Protein 1X3K (pdb70)

Nearest PDB structures (foldseek):
  3a5a-assembly1_A  TM=1.006E+00  e=8.664E-20  Tokunagayusurika akamusi
  8oup-assembly1_A  TM=9.139E-01  e=2.646E-05  Spisula solidissima
  2fam-assembly1_A  TM=8.610E-01  e=1.062E-04  Aplysia limacina
  1dm1-assembly1_A  TM=8.671E-01  e=2.179E-04  Aplysia limacina
  5ziq-assembly3_C  TM=7.195E-01  e=1.711E-03  Ramazzottius varieornatus

Organism: NCBI:txid28383

CATH classification: 1.10.490.10

Secondary structure (DSSP, 8-state):
---PPPHHHHHHHHHHHHHHHTTHHHHHHHHHHHHHHHSGGGGGGSTTTTTS-HHHHTTSHHHHHHHHHHHHHHHHHHHTTT-HHHHHHHHHHHHHHHHTS---HHHHHHHHHHHHHHH---HHHHHHHHHHHHHHHHHHHHHHTT--GGG-

Solvent-accessible surface area: 7979 Å² total; per-residue (Å²): 104,46,82,38,21,53,118,75,43,19,125,36,0,106,66,8,3,53,99,14,105,68,82,40,84,28,25,0,37,78,2,3,43,67,10,1,127,127,61,91,88,6,19,76,90,52,133,78,1,103,71,83,86,26,80,99,7,72,98,54,74,59,1,76,105,32,0,9,178,40,2,60,40,11,14,45,0,10,136,36,6,45,80,60,119,17,4,15,130,27,0,26,90,30,3,43,78,40,80,99,110,104,41,89,87,37,14,24,68,48,25,51,29,15,1,71,85,51,24,160,39,84,99,82,46,1,66,1,3,44,55,1,0,81,3,10,15,64,0,5,34,26,4,33,80,66,114,34,94,90,18,122

Sequence (152 aa):
AFVGLSDSEEKLVRDAWAPIHGDLQGTANTVFYNYLKKYPSNQDKFETLKGHPLDEVKDTANFKLIAGRIFTIFDNCVKNVGNDKGFQKVIADMSGPHVARPITHGSYNDLRGVIYDSMHLDSTHGAAWNKMMDNFFYVFYECLDGRCSQFS

B-factor: mean 14.28, std 8.14, range [4.59, 53.45]

Structure (mmCIF, N/CA/C/O backbone):
data_1X3K
#
_entry.id   1X3K
#
_cell.length_a   65.144
_cell.length_b   74.855
_cell.length_c   33.412
_cell.angle_alpha   90.00
_cell.angle_beta   90.00
_cell.angle_gamma   90.00
#
_symmetry.space_group_name_H-M   'P 21 21 2'
#
loop_
_entity.id
_entity.type
_entity.pdbx_description
1 polymer 'hemoglobin component V'
2 non-polymer 'PROTOPORPHYRIN IX CONTAINING FE'
3 water water
#
loop_
_atom_site.group_PDB
_atom_site.id
_atom_site.type_symbol
_atom_site.label_atom_id
_atom_site.label_alt_id
_atom_site.label_comp_id
_atom_site.label_asym_id
_atom_site.label_entity_id
_atom_site.label_seq_id
_atom_site.pdbx_PDB_ins_code
_atom_site.Cartn_x
_atom_site.Cartn_y
_atom_site.Cartn_z
_atom_site.occupancy
_atom_site.B_iso_or_equiv
_atom_site.auth_seq_id
_atom_site.auth_comp_id
_atom_site.auth_asym_id
_atom_site.auth_atom_id
_atom_site.pdbx_PDB_model_num
ATOM 1 N N . ALA A 1 1 ? 28.105 5.025 -8.558 1.00 20.87 1 ALA A N 1
ATOM 2 C CA . ALA A 1 1 ? 28.276 3.651 -8.012 1.00 20.15 1 ALA A CA 1
ATOM 3 C C . ALA A 1 1 ? 28.140 3.664 -6.496 1.00 18.88 1 ALA A C 1
ATOM 4 O O . ALA A 1 1 ? 28.016 4.721 -5.884 1.00 19.71 1 ALA A O 1
ATOM 6 N N . PHE A 1 2 ? 28.169 2.482 -5.895 1.00 12.96 2 PHE A N 1
ATOM 7 C CA . PHE A 1 2 ? 28.054 2.378 -4.450 1.00 11.78 2 PHE A CA 1
ATOM 8 C C . PHE A 1 2 ? 29.424 2.655 -3.838 1.00 11.26 2 PHE A C 1
ATOM 9 O O . PHE A 1 2 ? 30.427 2.075 -4.256 1.00 10.99 2 PHE A O 1
ATOM 17 N N . VAL A 1 3 ? 29.462 3.551 -2.858 1.00 10.87 3 VAL A N 1
ATOM 18 C CA . VAL A 1 3 ? 30.711 3.903 -2.189 1.00 10.72 3 VAL A CA 1
ATOM 19 C C . VAL A 1 3 ? 30.552 3.695 -0.686 1.00 10.79 3 VAL A C 1
ATOM 20 O O . VAL A 1 3 ? 29.831 4.440 -0.020 1.00 11.35 3 VAL A O 1
ATOM 24 N N . GLY A 1 4 ? 31.224 2.677 -0.159 1.00 14.00 4 GLY A N 1
ATOM 25 C CA . GLY A 1 4 ? 31.136 2.384 1.262 1.00 14.14 4 GLY A CA 1
ATOM 26 C C . GLY A 1 4 ? 31.562 3.542 2.145 1.00 13.42 4 GLY A C 1
ATOM 27 O O . GLY A 1 4 ? 32.399 4.357 1.755 1.00 14.67 4 GLY A O 1
ATOM 28 N N . LEU A 1 5 ? 30.970 3.629 3.332 1.00 10.81 5 LEU A N 1
ATOM 29 C CA . LEU A 1 5 ? 31.305 4.686 4.279 1.00 10.49 5 LEU A CA 1
ATOM 30 C C . LEU A 1 5 ? 32.348 4.187 5.269 1.00 9.62 5 LEU A C 1
ATOM 31 O O . LEU A 1 5 ? 32.405 3.002 5.568 1.00 9.72 5 LEU A O 1
ATOM 36 N N . SER A 1 6 ? 33.174 5.097 5.767 1.00 11.70 6 SER A N 1
ATOM 37 C CA . SER A 1 6 ? 34.198 4.735 6.740 1.00 11.49 6 SER A CA 1
ATOM 38 C C . SER A 1 6 ? 33.518 4.595 8.096 1.00 12.46 6 SER A C 1
ATOM 39 O O . SER A 1 6 ? 32.395 5.070 8.283 1.00 13.02 6 SER A O 1
ATOM 42 N N . ASP A 1 7 ? 34.190 3.949 9.044 1.00 9.09 7 ASP A N 1
ATOM 43 C CA . ASP A 1 7 ? 33.609 3.795 10.372 1.00 9.91 7 ASP A CA 1
ATOM 44 C C . ASP A 1 7 ? 33.265 5.166 10.955 1.00 9.72 7 ASP A C 1
ATOM 45 O O . ASP A 1 7 ? 32.240 5.319 11.620 1.00 9.81 7 ASP A O 1
ATOM 50 N N . SER A 1 8 ? 34.112 6.160 10.702 1.00 11.70 8 SER A N 1
ATOM 51 C CA . SER A 1 8 ? 33.870 7.503 11.220 1.00 12.84 8 SER A CA 1
ATOM 52 C C . SER A 1 8 ? 32.634 8.130 10.582 1.00 12.38 8 SER A C 1
ATOM 53 O O . SER A 1 8 ? 31.850 8.793 11.262 1.00 12.38 8 SER A O 1
ATOM 56 N N . GLU A 1 9 ? 32.457 7.920 9.280 1.00 9.87 9 GLU A N 1
ATOM 57 C CA . GLU A 1 9 ? 31.297 8.475 8.586 1.00 9.93 9 GLU A CA 1
ATOM 58 C C . GLU A 1 9 ? 30.028 7.765 9.040 1.00 8.58 9 GLU A C 1
ATOM 59 O O . GLU A 1 9 ? 28.952 8.365 9.088 1.00 8.31 9 GLU A O 1
ATOM 65 N N . GLU A 1 10 ? 30.155 6.486 9.369 1.00 9.73 10 GLU A N 1
ATOM 66 C CA . GLU A 1 10 ? 29.011 5.716 9.844 1.00 9.06 10 GLU A CA 1
ATOM 67 C C . GLU A 1 10 ? 28.506 6.342 11.139 1.00 9.30 10 GLU A C 1
ATOM 68 O O . GLU A 1 10 ? 27.304 6.490 11.343 1.00 8.45 10 GLU A O 1
ATOM 74 N N . LYS A 1 11 ? 29.436 6.712 12.012 1.00 8.43 11 LYS A N 1
ATOM 75 C CA . LYS A 1 11 ? 29.069 7.329 13.279 1.00 8.77 11 LYS A CA 1
ATOM 76 C C . LYS A 1 11 ? 28.409 8.682 13.022 1.00 9.06 11 LYS A C 1
ATOM 77 O O . LYS A 1 11 ? 27.439 9.049 13.691 1.00 9.53 11 LYS A O 1
ATOM 83 N N . LEU A 1 12 ? 28.933 9.424 12.051 1.00 7.92 12 LEU A N 1
ATOM 84 C CA . LEU A 1 12 ? 28.367 10.726 11.715 1.00 8.08 12 LEU A CA 1
ATOM 85 C C . LEU A 1 12 ? 26.928 10.582 11.230 1.00 7.47 12 LEU A C 1
ATOM 86 O O . LEU A 1 12 ? 26.069 11.395 11.568 1.00 7.54 12 LEU A O 1
ATOM 91 N N . VAL A 1 13 ? 26.669 9.550 10.430 1.00 8.28 13 VAL A N 1
ATOM 92 C CA . VAL A 1 13 ?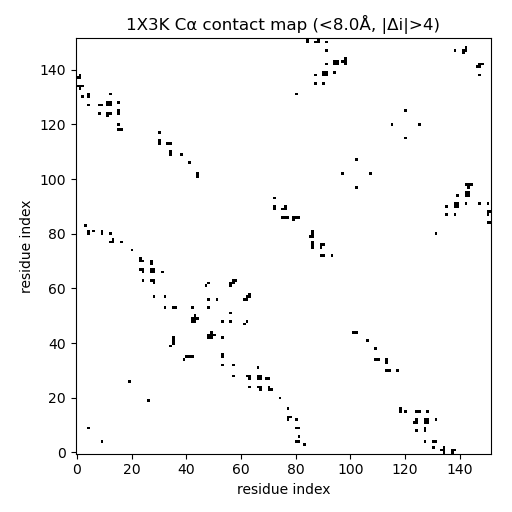 25.324 9.312 9.915 1.00 8.14 13 VAL A CA 1
ATOM 93 C C . VAL A 1 13 ? 24.387 8.958 11.066 1.00 7.84 13 VAL A C 1
ATOM 94 O O . VAL A 1 13 ? 23.277 9.481 11.156 1.00 7.26 13 VAL A O 1
ATOM 98 N N . ARG A 1 14 ? 24.838 8.070 11.947 1.00 8.83 14 ARG A N 1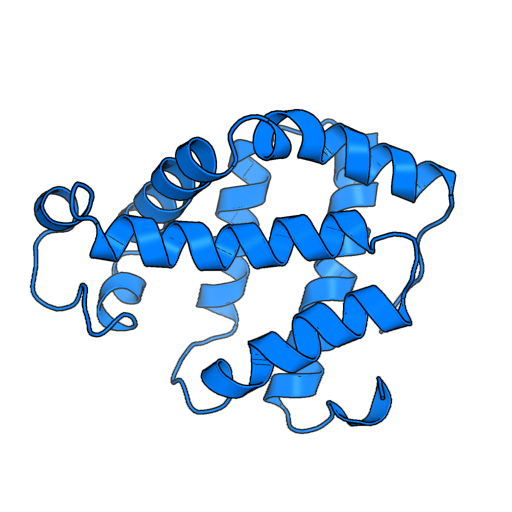
ATOM 99 C CA . ARG A 1 14 ? 24.025 7.670 13.088 1.00 9.00 14 ARG A CA 1
ATOM 100 C C . ARG A 1 14 ? 23.699 8.892 13.942 1.00 8.42 14 ARG A C 1
ATOM 101 O O . ARG A 1 14 ? 22.554 9.089 14.351 1.00 9.52 14 ARG A O 1
ATOM 109 N N . ASP A 1 15 ? 24.701 9.725 14.200 1.00 7.75 15 ASP A N 1
ATOM 110 C CA . ASP A 1 15 ? 24.476 10.914 15.011 1.00 7.98 15 ASP A CA 1
ATOM 111 C C . ASP A 1 15 ? 23.568 11.922 14.307 1.00 8.21 15 ASP A C 1
ATOM 112 O O . ASP A 1 15 ? 22.724 12.561 14.940 1.00 8.32 15 ASP A O 1
ATOM 117 N N . ALA A 1 16 ? 23.730 12.052 12.993 1.00 8.51 16 ALA A N 1
ATOM 118 C CA . ALA A 1 16 ? 22.920 12.986 12.219 1.00 7.98 16 ALA A CA 1
ATOM 119 C C . ALA A 1 16 ? 21.447 12.603 12.265 1.00 7.91 16 ALA A C 1
ATOM 120 O O . ALA A 1 16 ? 20.565 13.465 12.324 1.00 8.27 16 ALA A O 1
ATOM 122 N N . TRP A 1 17 ? 21.193 11.300 12.252 1.00 7.89 17 TRP A N 1
ATOM 123 C CA . TRP A 1 17 ? 19.840 10.762 12.255 1.00 8.13 17 TRP A CA 1
ATOM 124 C C . TRP A 1 17 ? 19.224 10.627 13.649 1.00 8.13 17 TRP A C 1
ATOM 125 O O . TRP A 1 17 ? 18.010 10.517 13.779 1.00 7.74 17 TRP A O 1
ATOM 136 N N . ALA A 1 18 ? 20.062 10.658 14.683 1.00 10.04 18 ALA A N 1
ATOM 137 C CA . ALA A 1 18 ? 19.604 10.503 16.068 1.00 10.85 18 ALA A CA 1
ATOM 138 C C . ALA A 1 18 ? 18.331 11.271 16.443 1.00 10.69 18 ALA A C 1
ATOM 139 O O . ALA A 1 18 ? 17.393 10.690 16.996 1.00 10.06 18 ALA A O 1
ATOM 141 N N . PRO A 1 19 ? 18.282 12.583 16.163 1.00 9.59 19 PRO A N 1
ATOM 142 C CA . PRO A 1 19 ? 17.086 13.364 16.501 1.00 9.97 19 PRO A CA 1
ATOM 143 C C . PRO A 1 19 ? 15.823 12.773 15.883 1.00 10.36 19 PRO A C 1
ATOM 144 O O . PRO A 1 19 ? 14.780 12.677 16.538 1.00 10.74 19 PRO A O 1
ATOM 148 N N . ILE A 1 20 ? 15.918 12.379 14.617 1.00 7.72 20 ILE A N 1
ATOM 149 C CA . ILE A 1 20 ? 14.776 11.797 13.924 1.00 6.91 20 ILE A CA 1
ATOM 150 C C . ILE A 1 20 ? 14.477 10.396 14.446 1.00 7.00 20 ILE A C 1
ATOM 151 O O . ILE A 1 20 ? 13.317 10.028 14.620 1.00 7.44 20 ILE A O 1
ATOM 156 N N . HIS A 1 21 ? 15.523 9.621 14.715 1.00 8.41 21 HIS A N 1
ATOM 157 C CA . HIS A 1 21 ? 15.331 8.270 15.226 1.00 8.08 21 HIS A CA 1
ATOM 158 C C . HIS A 1 21 ? 14.532 8.300 16.529 1.00 8.05 21 HIS A C 1
ATOM 159 O O . HIS A 1 21 ? 13.727 7.404 16.789 1.00 8.45 21 HIS A O 1
ATOM 166 N N . GLY A 1 22 ? 14.763 9.335 17.335 1.00 9.00 22 GLY A N 1
ATOM 167 C CA . GLY A 1 22 ? 14.082 9.479 18.611 1.00 9.36 22 GLY A CA 1
ATOM 168 C C . GLY A 1 22 ? 12.646 9.961 18.525 1.00 10.24 22 GLY A C 1
ATOM 169 O O . GLY A 1 22 ? 11.932 9.979 19.523 1.00 9.73 22 GLY A O 1
ATOM 170 N N . ASP A 1 23 ? 12.229 10.375 17.333 1.00 10.39 23 ASP A N 1
ATOM 171 C CA . ASP A 1 23 ? 10.862 10.833 17.097 1.00 11.17 23 ASP A CA 1
ATOM 172 C C . ASP A 1 23 ? 10.582 10.506 15.640 1.00 10.55 23 ASP A C 1
ATOM 173 O O . ASP A 1 23 ? 10.297 11.386 14.825 1.00 10.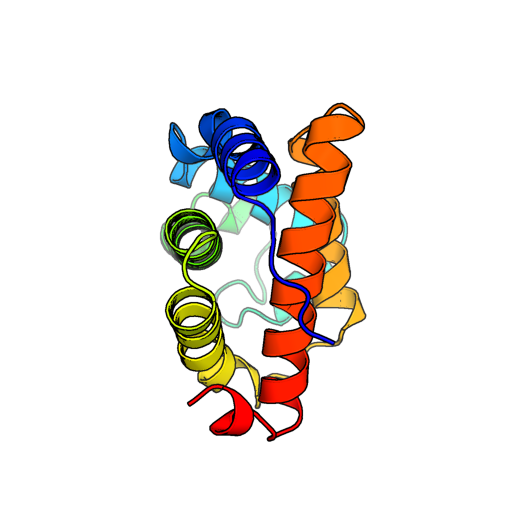46 23 ASP A O 1
ATOM 178 N N . LEU A 1 24 ? 10.660 9.218 15.328 1.00 8.44 24 LEU A N 1
ATOM 179 C CA . LEU A 1 24 ? 10.476 8.747 13.967 1.00 8.08 24 LEU A CA 1
ATOM 180 C C . LEU A 1 24 ? 9.110 9.043 13.356 1.00 7.93 24 LEU A C 1
ATOM 181 O O . LEU A 1 24 ? 9.036 9.607 12.264 1.00 7.15 24 LEU A O 1
ATOM 186 N N . GLN A 1 25 ? 8.036 8.675 14.050 1.00 9.35 25 GLN A N 1
ATOM 187 C CA . GLN A 1 25 ? 6.693 8.906 13.522 1.00 9.90 25 GLN A CA 1
ATOM 188 C C . GLN A 1 25 ? 6.359 10.387 13.423 1.00 8.68 25 GLN A C 1
ATOM 189 O O . GLN A 1 25 ? 5.767 10.829 12.438 1.00 8.77 25 GLN A O 1
ATOM 195 N N . GLY A 1 26 ? 6.729 11.146 14.452 1.00 8.77 26 GLY A N 1
ATOM 196 C CA . GLY A 1 26 ? 6.460 12.574 14.453 1.00 9.10 26 GLY A CA 1
ATOM 197 C C . GLY A 1 26 ? 7.164 13.267 13.301 1.00 9.39 26 GLY A C 1
ATOM 198 O O . GLY A 1 26 ? 6.571 14.085 12.588 1.00 9.01 26 GLY A O 1
ATOM 199 N N . THR A 1 27 ? 8.438 12.943 13.120 1.00 8.68 27 THR A N 1
ATOM 200 C CA . THR A 1 27 ? 9.218 13.525 12.037 1.00 8.57 27 THR A CA 1
ATOM 201 C C . THR A 1 27 ? 8.590 13.124 10.708 1.00 8.04 27 THR A C 1
ATOM 202 O O . THR A 1 27 ? 8.403 13.958 9.822 1.00 7.54 27 THR A O 1
ATOM 206 N N . ALA A 1 28 ? 8.269 11.841 10.579 1.00 7.31 28 ALA A N 1
ATOM 207 C CA . ALA A 1 28 ? 7.667 11.318 9.359 1.00 7.46 28 ALA A CA 1
ATOM 208 C C . ALA A 1 28 ? 6.419 12.108 8.974 1.00 8.19 28 ALA A C 1
ATOM 209 O O . ALA A 1 28 ? 6.284 12.543 7.831 1.00 8.62 28 ALA A O 1
ATOM 211 N N . ASN A 1 29 ? 5.510 12.295 9.927 1.00 8.62 29 ASN A N 1
ATOM 212 C CA . ASN A 1 29 ? 4.277 13.031 9.645 1.00 8.67 29 ASN A CA 1
ATOM 213 C C . ASN A 1 29 ? 4.549 14.444 9.136 1.00 8.55 29 ASN A C 1
ATOM 214 O O . ASN A 1 29 ? 3.919 14.905 8.180 1.00 8.40 29 ASN A O 1
ATOM 219 N N . THR A 1 30 ? 5.490 15.131 9.774 1.00 6.62 30 THR A N 1
ATOM 220 C CA . THR A 1 30 ? 5.827 16.498 9.394 1.00 6.51 30 THR A CA 1
ATOM 221 C C . THR A 1 30 ? 6.495 16.581 8.022 1.00 6.47 30 THR A C 1
ATOM 222 O O . THR A 1 30 ? 6.083 17.367 7.167 1.00 6.35 30 THR A O 1
ATOM 226 N N . VAL A 1 31 ? 7.522 15.766 7.813 1.00 7.13 31 VAL A N 1
ATOM 227 C CA . VAL A 1 31 ? 8.243 15.767 6.543 1.00 8.50 31 VAL A CA 1
ATOM 228 C C . VAL A 1 31 ? 7.352 15.370 5.374 1.00 8.43 31 VAL A C 1
ATOM 229 O O . VAL A 1 31 ? 7.405 15.987 4.310 1.00 8.28 31 VAL A O 1
ATOM 233 N N . PHE A 1 32 ? 6.536 14.339 5.565 1.00 7.29 32 PHE A N 1
ATOM 234 C CA . PHE A 1 32 ? 5.656 13.892 4.496 1.00 7.44 32 PHE A CA 1
ATOM 235 C C . PHE A 1 32 ? 4.644 14.989 4.166 1.00 6.70 32 PHE A C 1
ATOM 236 O O . PHE A 1 32 ? 4.336 15.232 2.996 1.00 6.60 32 PHE A O 1
ATOM 244 N N . TYR A 1 33 ? 4.130 15.660 5.192 1.00 8.38 33 TYR A N 1
ATOM 245 C CA . TYR A 1 33 ? 3.178 16.743 4.966 1.00 8.57 33 TYR A CA 1
ATOM 246 C C . TYR A 1 33 ? 3.863 17.872 4.200 1.00 8.45 33 TYR A C 1
ATOM 247 O O . TYR A 1 33 ? 3.329 18.377 3.210 1.00 8.12 33 TYR A O 1
ATOM 256 N N . ASN A 1 34 ? 5.045 18.273 4.657 1.00 7.83 34 ASN A N 1
ATOM 257 C CA . ASN A 1 34 ? 5.769 19.347 3.988 1.00 7.47 34 ASN A CA 1
ATOM 258 C C . ASN A 1 34 ? 6.110 18.988 2.547 1.00 7.26 34 ASN A C 1
ATOM 259 O O . ASN A 1 34 ? 6.118 19.849 1.669 1.00 7.15 34 ASN A O 1
ATOM 264 N N . TYR A 1 35 ? 6.392 17.712 2.310 1.00 5.66 35 TYR A N 1
ATOM 265 C CA . TYR A 1 35 ? 6.714 17.235 0.971 1.00 5.77 35 TYR A CA 1
ATOM 266 C C . TYR A 1 35 ? 5.500 17.381 0.056 1.00 6.13 35 TYR A C 1
ATOM 267 O O . TYR A 1 35 ? 5.602 17.930 -1.045 1.00 5.81 35 TYR A O 1
ATOM 276 N N . LEU A 1 36 ? 4.348 16.898 0.514 1.00 5.30 36 LEU A N 1
ATOM 277 C CA . LEU A 1 36 ? 3.141 16.974 -0.301 1.00 6.13 36 LEU A CA 1
ATOM 278 C C . LEU A 1 36 ? 2.611 18.396 -0.446 1.00 6.01 36 LEU A C 1
ATOM 279 O O . LEU A 1 36 ? 1.909 18.708 -1.408 1.00 7.04 36 LEU A O 1
ATOM 284 N N . LYS A 1 37 ? 2.952 19.266 0.499 1.00 6.37 37 LYS A N 1
ATOM 285 C CA . LYS A 1 37 ? 2.498 20.645 0.416 1.00 6.84 37 LYS A CA 1
ATOM 286 C C . LYS A 1 37 ? 3.371 21.440 -0.556 1.00 6.86 37 LYS A C 1
ATOM 287 O O . LYS A 1 37 ? 2.866 22.253 -1.330 1.00 8.69 37 LYS A O 1
ATOM 293 N N . LYS A 1 38 ? 4.677 21.186 -0.532 1.00 7.26 38 LYS A N 1
ATOM 294 C CA . LYS A 1 38 ? 5.605 21.886 -1.414 1.00 7.13 38 LYS A CA 1
ATOM 295 C C . LYS A 1 38 ? 5.553 21.355 -2.843 1.00 6.97 38 LYS A C 1
ATOM 296 O O . LYS A 1 38 ? 5.714 22.112 -3.800 1.00 8.67 38 LYS A O 1
ATOM 302 N N . TYR A 1 39 ? 5.311 20.052 -2.983 1.00 7.47 39 TYR A N 1
ATOM 303 C CA . TYR A 1 39 ? 5.244 19.407 -4.296 1.00 7.10 39 TYR A CA 1
ATOM 304 C C . TYR A 1 39 ? 3.918 18.647 -4.364 1.00 5.85 39 TYR A C 1
ATOM 305 O O . TYR A 1 39 ? 3.896 17.414 -4.358 1.00 6.12 39 TYR A O 1
ATOM 314 N N . PRO A 1 40 ? 2.794 19.375 -4.448 1.00 6.01 40 PRO A N 1
ATOM 315 C CA . PRO A 1 40 ? 1.447 18.796 -4.504 1.00 6.70 40 PRO A CA 1
ATOM 316 C C . PRO A 1 40 ? 1.115 17.772 -5.583 1.00 6.11 40 PRO A C 1
ATOM 317 O O . PRO A 1 40 ? 0.186 16.986 -5.422 1.00 6.92 40 PRO A O 1
ATOM 321 N N . SER A 1 41 ? 1.857 17.769 -6.681 1.00 7.86 41 SER A N 1
ATOM 322 C CA . SER A 1 41 ? 1.576 16.815 -7.736 1.00 7.77 41 SER A CA 1
ATOM 323 C C . SER A 1 41 ? 1.748 15.393 -7.224 1.00 7.83 41 SER A C 1
ATOM 324 O O . SER A 1 41 ? 1.134 14.458 -7.735 1.00 9.37 41 SER A O 1
ATOM 327 N N . ASN A 1 42 ? 2.576 15.231 -6.198 1.00 7.06 42 ASN A N 1
ATOM 328 C CA . ASN A 1 42 ? 2.847 13.909 -5.651 1.00 6.53 42 ASN A CA 1
ATOM 329 C C . ASN A 1 42 ? 1.738 13.278 -4.824 1.00 7.50 42 ASN A C 1
ATOM 330 O O . ASN A 1 42 ? 1.732 12.061 -4.636 1.00 8.14 42 ASN A O 1
ATOM 335 N N . GLN A 1 43 ? 0.795 14.072 -4.329 1.00 6.22 43 GLN A N 1
ATOM 336 C CA . GLN A 1 43 ? -0.265 13.489 -3.513 1.00 6.87 43 GLN A CA 1
ATOM 337 C C . GLN A 1 43 ? -1.085 12.464 -4.286 1.00 7.36 43 GLN A C 1
ATOM 338 O O . GLN A 1 43 ? -1.464 11.424 -3.741 1.00 7.73 43 GLN A O 1
ATOM 344 N N . ASP A 1 44 ? -1.344 12.747 -5.558 1.00 8.46 44 ASP A N 1
ATOM 345 C CA . ASP A 1 44 ? -2.128 11.841 -6.393 1.00 9.55 44 ASP A CA 1
ATOM 346 C C . ASP A 1 44 ? -1.457 10.492 -6.609 1.00 9.73 44 ASP A C 1
ATOM 347 O O . ASP A 1 44 ? -2.124 9.521 -6.959 1.00 10.72 44 ASP A O 1
ATOM 352 N N . LYS A 1 45 ? -0.141 10.428 -6.419 1.00 8.40 45 LYS A N 1
ATOM 353 C CA . LYS A 1 45 ? 0.573 9.164 -6.599 1.00 8.89 45 LYS A CA 1
ATOM 354 C C . LYS A 1 45 ? 0.131 8.160 -5.538 1.00 8.65 45 LYS A C 1
ATOM 355 O O . LYS A 1 45 ? 0.167 6.950 -5.762 1.00 8.96 45 LYS A O 1
ATOM 361 N N . PHE A 1 46 ? -0.285 8.672 -4.384 1.00 7.93 46 PHE A N 1
ATOM 362 C CA . PHE A 1 46 ? -0.752 7.835 -3.282 1.00 8.62 46 PHE A CA 1
ATOM 363 C C . PHE A 1 46 ? -2.261 7.694 -3.415 1.00 9.54 46 PHE A C 1
ATOM 364 O O . PHE A 1 46 ? -3.012 8.574 -3.000 1.00 9.10 46 PHE A O 1
ATOM 372 N N . GLU A 1 47 ? -2.695 6.582 -4.001 1.00 11.36 47 GLU A N 1
ATOM 373 C CA . GLU A 1 47 ? -4.113 6.324 -4.228 1.00 13.27 47 GLU A CA 1
ATOM 374 C C . GLU A 1 47 ? -5.040 6.529 -3.027 1.00 13.39 47 GLU A C 1
ATOM 375 O O . GLU A 1 47 ? -6.209 6.864 -3.204 1.00 14.63 47 GLU A O 1
ATOM 381 N N . THR A 1 48 ? -4.535 6.332 -1.813 1.00 15.25 48 THR A N 1
ATOM 382 C CA . THR A 1 48 ? -5.372 6.507 -0.626 1.00 15.59 48 THR A CA 1
ATOM 383 C C . THR A 1 48 ? -5.531 7.968 -0.225 1.00 15.39 48 THR A C 1
ATOM 384 O O . THR A 1 48 ? -6.437 8.319 0.535 1.00 16.30 48 THR A O 1
ATOM 388 N N . LEU A 1 49 ? -4.650 8.821 -0.735 1.00 11.30 49 LEU A N 1
ATOM 389 C CA . LEU A 1 49 ? -4.697 10.239 -0.406 1.00 11.58 49 LEU A CA 1
ATOM 390 C C . LEU A 1 49 ? -5.319 11.039 -1.535 1.00 11.74 49 LEU A C 1
ATOM 391 O O . LEU A 1 49 ? -5.750 12.174 -1.345 1.00 11.03 49 LEU A O 1
ATOM 396 N N . LYS A 1 50 ? -5.361 10.428 -2.713 1.00 15.11 50 LYS A N 1
ATOM 397 C CA . LYS A 1 50 ? -5.897 11.064 -3.907 1.00 16.27 50 LYS A CA 1
ATOM 398 C C . LYS A 1 50 ? -7.347 11.522 -3.777 1.00 16.97 50 LYS A C 1
ATOM 399 O O . LYS A 1 50 ? -8.209 10.779 -3.300 1.00 17.04 50 LYS A O 1
ATOM 405 N N . GLY A 1 51 ? -7.601 12.760 -4.194 1.00 17.94 51 GLY A N 1
ATOM 406 C CA . GLY A 1 51 ? -8.946 13.303 -4.153 1.00 18.38 51 GLY A CA 1
ATOM 407 C C . GLY A 1 51 ? -9.373 14.036 -2.896 1.00 18.73 51 GLY A C 1
ATOM 408 O O . GLY A 1 51 ? -10.513 14.500 -2.807 1.00 19.77 51 GLY A O 1
ATOM 409 N N . HIS A 1 52 ? -8.474 14.156 -1.925 1.00 14.42 52 HIS A N 1
ATOM 410 C CA . HIS A 1 52 ? -8.800 14.836 -0.677 1.00 14.64 52 HIS A CA 1
ATOM 411 C C . HIS A 1 52 ? -7.857 16.009 -0.424 1.00 11.89 52 HIS A C 1
ATOM 412 O O . HIS A 1 52 ? -6.698 15.981 -0.835 1.00 10.96 52 HIS A O 1
ATOM 419 N N . PRO A 1 53 ? -8.348 17.065 0.245 1.00 12.75 53 PRO A N 1
ATOM 420 C CA . PRO A 1 53 ? -7.475 18.208 0.524 1.00 10.92 53 PRO A CA 1
ATOM 421 C C . PRO A 1 53 ? -6.373 17.707 1.456 1.00 10.87 53 PRO A C 1
ATOM 422 O O . PRO A 1 53 ? -6.643 16.911 2.355 1.00 11.25 53 PRO A O 1
ATOM 426 N N . LEU A 1 54 ? -5.141 18.158 1.250 1.00 9.37 54 LEU A N 1
ATOM 427 C CA . LEU A 1 54 ? -4.033 17.709 2.092 1.00 9.55 54 LEU A CA 1
ATOM 428 C C . LEU A 1 54 ? -4.275 17.884 3.592 1.00 10.96 54 LEU A C 1
ATOM 429 O O . LEU A 1 54 ? -4.003 16.973 4.380 1.00 9.88 54 LEU A O 1
ATOM 434 N N . ASP A 1 55 ? -4.779 19.047 3.993 1.00 11.43 55 ASP A N 1
ATOM 435 C CA . ASP A 1 55 ? -5.019 19.298 5.412 1.00 14.06 55 ASP A CA 1
ATOM 436 C C . ASP A 1 55 ? -6.099 18.397 5.982 1.00 14.74 55 ASP A C 1
ATOM 437 O O . ASP A 1 55 ? -6.245 18.276 7.199 1.00 15.67 55 ASP A O 1
ATOM 442 N N . GLU A 1 56 ? -6.852 17.762 5.094 1.00 17.64 56 GLU A N 1
ATOM 443 C CA . GLU A 1 56 ? -7.914 16.854 5.497 1.00 20.12 56 GLU A CA 1
ATOM 444 C C . GLU A 1 56 ? -7.365 15.461 5.789 1.00 19.56 56 GLU A C 1
ATOM 445 O O . GLU A 1 56 ? -7.777 14.810 6.748 1.00 22.08 56 GLU A O 1
ATOM 451 N N . VAL A 1 57 ? -6.428 15.007 4.965 1.00 13.16 57 VAL A N 1
ATOM 452 C CA . VAL A 1 57 ? -5.852 13.678 5.134 1.00 12.05 57 VAL A CA 1
ATOM 453 C C . VAL A 1 57 ? -4.661 13.601 6.083 1.00 11.22 57 VAL A C 1
ATOM 454 O O . VAL A 1 57 ? -4.325 12.521 6.565 1.00 9.84 57 VAL A O 1
ATOM 458 N N . LYS A 1 58 ? -4.029 14.736 6.359 1.00 13.37 58 LYS A N 1
ATOM 459 C CA . LYS A 1 58 ? -2.858 14.749 7.234 1.00 14.87 58 LYS A CA 1
ATOM 460 C C . LYS A 1 58 ? -3.080 14.140 8.619 1.00 15.90 58 LYS A C 1
ATOM 461 O O . LYS A 1 58 ? -2.145 13.618 9.225 1.00 14.45 58 LYS A O 1
ATOM 467 N N . ASP A 1 59 ? -4.310 14.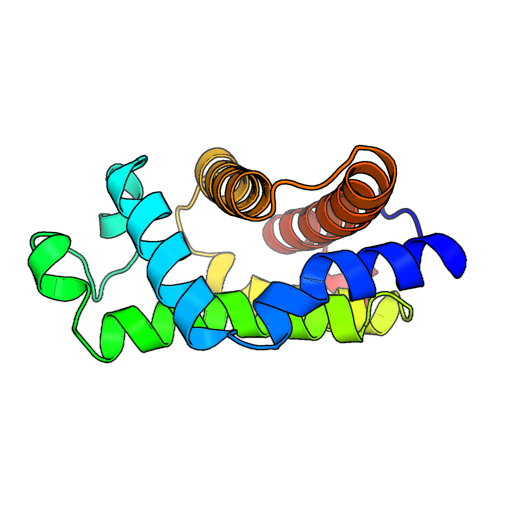197 9.121 1.00 19.80 59 ASP A N 1
ATOM 468 C CA . ASP A 1 59 ? -4.600 13.653 10.445 1.00 21.93 59 ASP A CA 1
ATOM 469 C C . ASP A 1 59 ? -5.163 12.236 10.442 1.00 21.81 59 ASP A C 1
ATOM 470 O O . ASP A 1 59 ? -5.558 11.721 11.492 1.00 22.14 59 ASP A O 1
ATOM 475 N N . THR A 1 60 ? -5.199 11.603 9.276 1.00 17.56 60 THR A N 1
ATOM 476 C CA . THR A 1 60 ? -5.726 10.246 9.182 1.00 17.25 60 THR A CA 1
ATOM 477 C C . THR A 1 60 ? -4.650 9.194 9.444 1.00 17.69 60 THR A C 1
ATOM 478 O O . THR A 1 60 ? -3.468 9.429 9.197 1.00 16.61 60 THR A O 1
ATOM 482 N N . ALA A 1 61 ? -5.072 8.037 9.953 1.00 23.76 61 ALA A N 1
ATOM 483 C CA . ALA A 1 61 ? -4.144 6.945 10.234 1.00 24.18 61 ALA A CA 1
ATOM 484 C C . ALA A 1 61 ? -3.447 6.523 8.948 1.00 24.17 61 ALA A C 1
ATOM 485 O O . ALA A 1 61 ? -2.253 6.229 8.935 1.00 24.67 61 ALA A O 1
ATOM 487 N N . ASN A 1 62 ? -4.206 6.515 7.864 1.00 20.99 62 ASN A N 1
ATOM 488 C CA . ASN A 1 62 ? -3.701 6.130 6.557 1.00 20.97 62 ASN A CA 1
ATOM 489 C C . ASN A 1 62 ? -2.501 6.973 6.117 1.00 18.85 62 ASN A C 1
ATOM 490 O O . ASN A 1 62 ? -1.491 6.448 5.633 1.00 18.91 62 ASN A O 1
ATOM 495 N N . PHE A 1 63 ? -2.628 8.286 6.272 1.00 13.94 63 PHE A N 1
ATOM 496 C CA . PHE A 1 63 ? -1.564 9.215 5.921 1.00 10.77 63 PHE A CA 1
ATOM 497 C C . PHE A 1 63 ? -0.350 8.919 6.803 1.00 10.15 63 PHE A C 1
ATOM 498 O O . PHE A 1 63 ? 0.784 8.844 6.327 1.00 8.07 63 PHE A O 1
ATOM 506 N N . LYS A 1 64 ? -0.609 8.737 8.092 1.00 8.96 64 LYS A N 1
ATOM 507 C CA . LYS A 1 64 ? 0.443 8.468 9.058 1.00 9.70 64 LYS A CA 1
ATOM 508 C C . LYS A 1 64 ? 1.130 7.127 8.828 1.00 10.40 64 LYS A C 1
ATOM 509 O O . LYS A 1 64 ? 2.328 7.000 9.063 1.00 9.59 64 LYS A O 1
ATOM 515 N N . LEU A 1 65 ? 0.379 6.136 8.359 1.00 11.10 65 LEU A N 1
ATOM 516 C CA . LEU A 1 65 ? 0.948 4.821 8.095 1.00 13.51 65 LEU A CA 1
ATOM 517 C C . LEU A 1 65 ? 1.949 4.931 6.953 1.00 12.62 65 LEU A C 1
ATOM 518 O O . LEU A 1 65 ? 3.048 4.378 7.016 1.00 11.34 65 LEU A O 1
ATOM 523 N N . ILE A 1 66 ? 1.564 5.661 5.912 1.00 15.17 66 ILE A N 1
ATOM 524 C CA . ILE A 1 66 ? 2.424 5.847 4.753 1.00 15.06 66 ILE A CA 1
ATOM 525 C C . ILE A 1 66 ? 3.713 6.561 5.143 1.00 13.83 66 ILE A C 1
ATOM 526 O O . ILE A 1 66 ? 4.809 6.100 4.822 1.00 14.43 66 ILE A O 1
ATOM 531 N N . ALA A 1 67 ? 3.575 7.688 5.833 1.00 10.52 67 ALA A N 1
ATOM 532 C CA . ALA A 1 67 ? 4.735 8.453 6.264 1.00 9.32 67 ALA A CA 1
ATOM 533 C C . ALA A 1 67 ? 5.633 7.570 7.125 1.00 8.73 67 ALA A C 1
ATOM 534 O O . ALA A 1 67 ? 6.858 7.606 7.001 1.00 8.79 67 ALA A O 1
ATOM 536 N N . GLY A 1 68 ? 5.008 6.779 7.992 1.00 9.50 68 GLY A N 1
ATOM 537 C CA . GLY A 1 68 ? 5.754 5.901 8.875 1.00 9.79 68 GLY A CA 1
ATOM 538 C C . GLY A 1 68 ? 6.523 4.803 8.170 1.00 11.14 68 GLY A C 1
ATOM 539 O O . GLY A 1 68 ? 7.678 4.541 8.506 1.00 10.59 68 GLY A O 1
ATOM 540 N N . ARG A 1 69 ? 5.892 4.156 7.195 1.00 11.72 69 ARG A N 1
ATOM 541 C CA . ARG A 1 69 ? 6.551 3.079 6.468 1.00 13.66 69 ARG A CA 1
ATOM 542 C C . ARG A 1 69 ? 7.756 3.619 5.705 1.00 12.77 69 ARG A C 1
ATOM 543 O O . ARG A 1 69 ? 8.782 2.947 5.586 1.00 11.54 69 ARG A O 1
ATOM 551 N N . ILE A 1 70 ? 7.634 4.841 5.198 1.00 13.42 70 ILE A N 1
ATOM 552 C CA . ILE A 1 70 ? 8.723 5.472 4.464 1.00 13.03 70 ILE A CA 1
ATOM 553 C C . ILE A 1 70 ? 9.918 5.703 5.387 1.00 12.94 70 ILE A C 1
ATOM 554 O O . ILE A 1 70 ? 11.042 5.295 5.083 1.00 12.33 70 ILE A O 1
ATOM 559 N N . PHE A 1 71 ? 9.673 6.350 6.523 1.00 10.91 71 PHE A N 1
ATOM 560 C CA . PHE A 1 71 ? 10.742 6.625 7.471 1.00 9.79 71 PHE A CA 1
ATOM 561 C C . PHE A 1 71 ? 11.307 5.385 8.145 1.00 9.25 71 PHE A C 1
ATOM 562 O O . PHE A 1 71 ? 12.445 5.400 8.615 1.00 9.58 71 PHE A O 1
ATOM 570 N N . THR A 1 72 ? 10.518 4.317 8.204 1.00 9.56 72 THR A N 1
ATOM 571 C CA . THR A 1 72 ? 11.001 3.081 8.802 1.00 9.32 72 THR A CA 1
ATOM 572 C C . THR A 1 72 ? 12.104 2.518 7.909 1.00 8.95 72 THR A C 1
ATOM 573 O O . THR A 1 72 ? 13.086 1.973 8.402 1.00 7.85 72 THR A O 1
ATOM 577 N N . ILE A 1 73 ? 11.944 2.654 6.595 1.00 8.86 73 ILE A N 1
ATOM 578 C CA . ILE A 1 73 ? 12.965 2.169 5.669 1.00 8.52 73 ILE A CA 1
ATOM 579 C C . ILE A 1 73 ? 14.251 2.969 5.867 1.00 7.22 73 ILE A C 1
ATOM 580 O O . ILE A 1 73 ? 15.343 2.407 5.915 1.00 7.48 73 ILE A O 1
ATOM 585 N N . PHE A 1 74 ? 14.132 4.287 5.981 1.00 8.00 74 PHE A N 1
ATOM 586 C CA . PHE A 1 74 ? 15.320 5.100 6.186 1.00 7.43 74 PHE A CA 1
ATOM 587 C C . PHE A 1 74 ? 15.968 4.751 7.519 1.00 7.46 74 PHE A C 1
ATOM 588 O O . PHE A 1 74 ? 17.192 4.714 7.629 1.00 8.12 74 PHE A O 1
ATOM 596 N N . ASP A 1 75 ? 15.145 4.478 8.527 1.00 7.96 75 ASP A N 1
ATOM 597 C CA . ASP A 1 75 ? 15.655 4.125 9.848 1.00 7.89 75 ASP A CA 1
ATOM 598 C C . ASP A 1 75 ? 16.451 2.824 9.749 1.00 7.12 75 ASP A C 1
ATOM 599 O O . ASP A 1 75 ? 17.522 2.697 10.341 1.00 7.38 75 ASP A O 1
ATOM 604 N N . ASN A 1 76 ? 15.927 1.860 8.996 1.00 6.92 76 ASN A N 1
ATOM 605 C CA . ASN A 1 76 ? 16.620 0.586 8.835 1.00 6.73 76 ASN A CA 1
ATOM 606 C C . ASN A 1 76 ? 17.870 0.729 7.977 1.00 7.33 76 ASN A C 1
ATOM 607 O O . ASN A 1 76 ? 18.794 -0.071 8.090 1.00 8.10 76 ASN A O 1
ATOM 612 N N . CYS A 1 77 ? 17.897 1.735 7.108 1.00 6.88 77 CYS A N 1
ATOM 613 C CA . CYS A 1 77 ? 19.083 1.959 6.285 1.00 6.68 77 CYS A CA 1
ATOM 614 C C . CYS A 1 77 ? 20.191 2.480 7.194 1.00 6.11 77 CYS A C 1
ATOM 615 O O . CYS A 1 77 ? 21.342 2.058 7.095 1.00 6.65 77 CYS A O 1
ATOM 618 N N . VAL A 1 78 ? 19.839 3.401 8.086 1.00 7.35 78 VAL A N 1
ATOM 619 C CA . VAL A 1 78 ? 20.818 3.946 9.011 1.00 7.73 78 VAL A CA 1
ATOM 620 C C . VAL A 1 78 ? 21.311 2.815 9.913 1.00 9.08 78 VAL A C 1
ATOM 621 O O . VAL A 1 78 ? 22.497 2.743 10.236 1.00 8.60 78 VAL A O 1
ATOM 625 N N . LYS A 1 79 ? 20.400 1.925 10.302 1.00 8.70 79 LYS A N 1
ATOM 626 C CA . LYS A 1 79 ? 20.757 0.788 11.148 1.00 10.65 79 LYS A CA 1
ATOM 627 C C . LYS A 1 79 ? 21.812 -0.067 10.458 1.00 10.76 79 LYS A C 1
ATOM 628 O O . LYS A 1 79 ? 22.686 -0.637 11.110 1.00 11.12 79 LYS A O 1
ATOM 634 N N . ASN A 1 80 ? 21.721 -0.145 9.135 1.00 10.78 80 ASN A N 1
ATOM 635 C CA . ASN A 1 80 ? 22.648 -0.944 8.335 1.00 11.99 80 ASN A CA 1
ATOM 636 C C . ASN A 1 80 ? 23.706 -0.129 7.603 1.00 11.80 80 ASN A C 1
ATOM 637 O O . ASN A 1 80 ? 24.294 -0.606 6.632 1.00 12.44 80 ASN A O 1
ATOM 642 N N . VAL A 1 81 ? 23.961 1.089 8.061 1.00 13.24 81 VAL A N 1
ATOM 643 C CA . VAL A 1 81 ? 24.942 1.932 7.391 1.00 13.61 81 VAL A CA 1
ATOM 644 C C . VAL A 1 81 ? 26.340 1.300 7.389 1.00 13.22 81 VAL A C 1
ATOM 645 O O . VAL A 1 81 ? 27.167 1.617 6.532 1.00 13.39 81 VAL A O 1
ATOM 649 N N . GLY A 1 82 ? 26.589 0.392 8.330 1.00 10.96 82 GLY A N 1
ATOM 650 C CA . GLY A 1 82 ? 27.888 -0.260 8.406 1.00 10.98 82 GLY A CA 1
ATOM 651 C C . GLY A 1 82 ? 27.942 -1.619 7.726 1.00 10.89 82 GLY A C 1
ATOM 652 O O . GLY A 1 82 ? 28.970 -2.298 7.753 1.00 10.96 82 GLY A O 1
ATOM 653 N N . ASN A 1 83 ? 26.836 -2.022 7.111 1.00 10.45 83 ASN A N 1
ATOM 654 C CA . ASN A 1 83 ? 26.763 -3.307 6.424 1.00 11.00 83 ASN A CA 1
ATOM 655 C C . ASN A 1 83 ? 26.159 -3.075 5.047 1.00 11.26 83 ASN A C 1
ATOM 656 O O . ASN A 1 83 ? 24.939 -3.048 4.901 1.00 9.46 83 ASN A O 1
ATOM 661 N N . ASP A 1 84 ? 27.016 -2.913 4.044 1.00 11.94 84 ASP A N 1
ATOM 662 C CA . ASP A 1 84 ? 26.558 -2.644 2.687 1.00 12.01 84 ASP A CA 1
ATOM 663 C C . ASP A 1 84 ? 25.530 -3.631 2.141 1.00 10.70 84 ASP A C 1
ATOM 664 O O . ASP A 1 84 ? 24.532 -3.218 1.557 1.00 8.72 84 ASP A O 1
ATOM 669 N N . LYS A 1 85 ? 25.756 -4.927 2.327 1.00 9.44 85 LYS A N 1
ATOM 670 C CA . LYS A 1 85 ? 24.803 -5.919 1.837 1.00 9.26 85 LYS A CA 1
ATOM 671 C C . LYS A 1 85 ? 23.454 -5.753 2.528 1.00 7.43 85 LYS A C 1
ATOM 672 O O . LYS A 1 85 ? 22.404 -5.827 1.887 1.00 7.94 85 LYS A O 1
ATOM 678 N N . GLY A 1 86 ? 23.492 -5.526 3.838 1.00 9.03 86 GLY A N 1
ATOM 679 C CA . GLY A 1 86 ? 22.269 -5.350 4.599 1.00 7.74 86 GLY A CA 1
ATOM 680 C C . GLY A 1 86 ? 21.553 -4.082 4.183 1.00 7.92 86 GLY A C 1
ATOM 681 O O . GLY A 1 86 ? 20.329 -4.057 4.051 1.00 7.72 86 GLY A O 1
ATOM 682 N N . PHE A 1 87 ? 22.333 -3.025 3.988 1.00 8.45 87 PHE A N 1
ATOM 683 C CA . PHE A 1 87 ? 21.820 -1.729 3.561 1.00 7.91 87 PHE A CA 1
ATOM 684 C C . PHE A 1 87 ? 21.120 -1.914 2.209 1.00 7.74 87 PHE A C 1
ATOM 685 O O . PHE A 1 87 ? 19.987 -1.471 2.003 1.00 8.42 87 PHE A O 1
ATOM 693 N N . GLN A 1 88 ? 21.810 -2.585 1.294 1.00 8.33 88 GLN A N 1
ATOM 694 C CA . GLN A 1 88 ? 21.281 -2.839 -0.039 1.00 8.45 88 GLN A CA 1
ATOM 695 C C . GLN A 1 88 ? 20.011 -3.686 -0.001 1.00 8.44 88 GLN A C 1
ATOM 696 O O . GLN A 1 88 ? 19.076 -3.445 -0.762 1.00 9.76 88 GLN A O 1
ATOM 702 N N . LYS A 1 89 ? 19.968 -4.669 0.893 1.00 8.17 89 LYS A N 1
ATOM 703 C CA . LYS A 1 89 ? 18.793 -5.525 0.992 1.00 8.46 89 LYS A CA 1
ATOM 704 C C . LYS A 1 89 ? 17.552 -4.753 1.432 1.00 7.90 89 LYS A C 1
ATOM 705 O O . LYS A 1 89 ? 16.456 -4.996 0.934 1.00 8.53 89 LYS A O 1
ATOM 711 N N . VAL A 1 90 ? 17.720 -3.838 2.383 1.00 7.85 90 VAL A N 1
ATOM 712 C CA . VAL A 1 90 ? 16.593 -3.036 2.856 1.00 7.67 90 VAL A CA 1
ATOM 713 C C . VAL A 1 90 ? 15.981 -2.306 1.669 1.00 8.08 90 VAL A C 1
ATOM 714 O O . VAL A 1 90 ? 14.760 -2.292 1.494 1.00 7.64 90 VAL A O 1
ATOM 718 N N . ILE A 1 91 ? 16.837 -1.716 0.843 1.00 7.36 91 ILE A N 1
ATOM 719 C CA . ILE A 1 91 ? 16.374 -0.972 -0.320 1.00 7.74 91 ILE A CA 1
ATOM 720 C C . ILE A 1 91 ? 15.816 -1.890 -1.405 1.00 8.27 91 ILE A C 1
ATOM 721 O O . ILE A 1 91 ? 14.753 -1.620 -1.969 1.00 9.25 91 ILE A O 1
ATOM 726 N N . ALA A 1 92 ? 16.523 -2.980 -1.691 1.00 8.04 92 ALA A N 1
ATOM 727 C CA . ALA A 1 92 ? 16.075 -3.918 -2.714 1.00 9.07 92 ALA A CA 1
ATOM 728 C C . ALA A 1 92 ? 14.654 -4.388 -2.435 1.00 9.27 92 ALA A C 1
ATOM 729 O O . ALA A 1 92 ? 13.809 -4.398 -3.328 1.00 11.45 92 ALA A O 1
ATOM 731 N N . ASP A 1 93 ? 14.388 -4.779 -1.194 1.00 11.14 93 ASP A N 1
ATOM 732 C CA . ASP A 1 93 ? 13.060 -5.257 -0.841 1.00 11.59 93 ASP A CA 1
ATOM 733 C C . ASP A 1 93 ? 11.989 -4.182 -0.995 1.00 12.64 93 ASP A C 1
ATOM 734 O O . ASP A 1 93 ? 10.877 -4.469 -1.440 1.00 13.43 93 ASP A O 1
ATOM 739 N N . MET A 1 94 ? 12.328 -2.946 -0.645 1.00 8.82 94 MET A N 1
ATOM 740 C CA . MET A 1 94 ? 11.387 -1.835 -0.744 1.00 9.86 94 MET A CA 1
ATOM 741 C C . MET A 1 94 ? 11.171 -1.378 -2.188 1.00 10.08 94 MET A C 1
ATOM 742 O O . MET A 1 94 ? 10.113 -0.841 -2.527 1.00 9.09 94 MET A O 1
ATOM 747 N N . SER A 1 95 ? 12.165 -1.609 -3.038 1.00 9.82 95 SER A N 1
ATOM 748 C CA . SER A 1 95 ? 12.088 -1.174 -4.433 1.00 9.44 95 SER A CA 1
ATOM 749 C C . SER A 1 95 ? 11.021 -1.880 -5.263 1.00 10.52 95 SER A C 1
ATOM 750 O O . SER A 1 95 ? 10.409 -1.269 -6.141 1.00 10.70 95 SER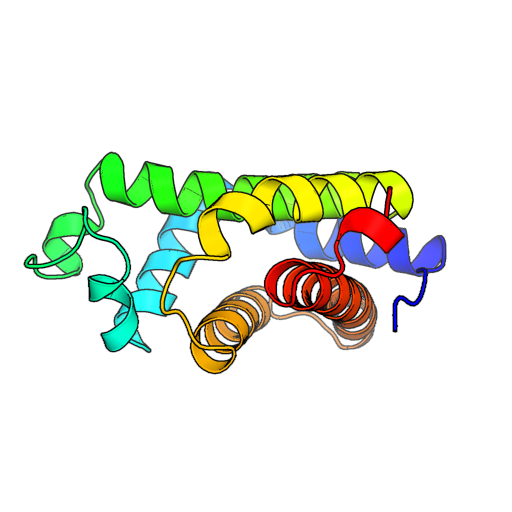 A O 1
ATOM 753 N N . GLY A 1 96 ? 10.802 -3.161 -4.982 1.00 11.97 96 GLY A N 1
ATOM 754 C CA . GLY A 1 96 ? 9.828 -3.940 -5.729 1.00 13.07 96 GLY A CA 1
ATOM 755 C C . GLY A 1 96 ? 8.509 -3.251 -6.012 1.00 13.22 96 GLY A C 1
ATOM 756 O O . GLY A 1 96 ? 8.117 -3.109 -7.172 1.00 15.30 96 GLY A O 1
ATOM 757 N N . PRO A 1 97 ? 7.791 -2.816 -4.968 1.00 13.63 97 PRO A N 1
ATOM 758 C CA . PRO A 1 97 ? 6.499 -2.137 -5.113 1.00 13.82 97 PRO A CA 1
ATOM 759 C C . PRO A 1 97 ? 6.540 -0.787 -5.841 1.00 13.91 97 PRO A C 1
ATOM 760 O O . PRO A 1 97 ? 5.495 -0.252 -6.215 1.00 16.65 97 PRO A O 1
ATOM 764 N N . HIS A 1 98 ? 7.732 -0.231 -6.034 1.00 11.98 98 HIS A N 1
ATOM 765 C CA . HIS A 1 98 ? 7.857 1.051 -6.729 1.00 10.92 98 HIS A CA 1
ATOM 766 C C . HIS A 1 98 ? 8.190 0.887 -8.205 1.00 11.60 98 HIS A C 1
ATOM 767 O O . HIS A 1 98 ? 8.004 1.809 -8.995 1.00 11.50 98 HIS A O 1
ATOM 774 N N . VAL A 1 99 ? 8.688 -0.285 -8.575 1.00 11.47 99 VAL A N 1
ATOM 775 C CA . VAL A 1 99 ? 9.067 -0.539 -9.958 1.00 13.10 99 VAL A CA 1
ATOM 776 C C . VAL A 1 99 ? 7.965 -0.214 -10.964 1.00 14.61 99 VAL A C 1
ATOM 777 O O . VAL A 1 99 ? 8.230 0.410 -11.993 1.00 15.03 99 VAL A O 1
ATOM 781 N N . ALA A 1 100 ? 6.735 -0.621 -10.663 1.00 21.98 100 ALA A N 1
ATOM 782 C CA . ALA A 1 100 ? 5.617 -0.373 -11.573 1.00 24.30 100 ALA A CA 1
ATOM 783 C C . ALA A 1 100 ? 4.878 0.930 -11.327 1.00 25.48 100 ALA A C 1
ATOM 784 O O . ALA A 1 100 ? 3.877 1.222 -11.996 1.00 27.11 100 ALA A O 1
ATOM 786 N N . ARG A 1 101 ? 5.358 1.723 -10.376 1.00 20.75 101 ARG A N 1
ATOM 787 C CA . ARG A 1 101 ? 4.705 2.992 -10.068 1.00 20.65 101 ARG A CA 1
ATOM 788 C C . ARG A 1 101 ? 5.239 4.117 -10.946 1.00 20.06 101 ARG A C 1
ATOM 789 O O . ARG A 1 101 ? 6.445 4.240 -11.142 1.00 20.48 101 ARG A O 1
ATOM 797 N N . PRO A 1 102 ? 4.338 4.944 -11.501 1.00 18.87 102 PRO A N 1
ATOM 798 C CA . PRO A 1 102 ? 4.692 6.070 -12.369 1.00 17.11 102 PRO A CA 1
ATOM 799 C C . PRO A 1 102 ? 5.225 7.263 -11.580 1.00 15.53 102 PRO A C 1
ATOM 800 O O . PRO A 1 102 ? 4.593 8.318 -11.519 1.00 15.82 102 PRO A O 1
ATOM 804 N N . ILE A 1 103 ? 6.396 7.083 -10.980 1.00 12.47 103 ILE A N 1
ATOM 805 C CA . ILE A 1 103 ? 7.021 8.122 -10.176 1.00 10.05 103 ILE A CA 1
ATOM 806 C C . ILE A 1 103 ? 8.368 8.494 -10.777 1.00 9.22 103 ILE A C 1
ATOM 807 O O . ILE A 1 103 ? 9.185 7.625 -11.075 1.00 9.57 103 ILE A O 1
ATOM 812 N N . THR A 1 104 ? 8.593 9.789 -10.957 1.00 9.74 104 THR A N 1
ATOM 813 C CA . THR A 1 104 ? 9.835 10.270 -11.550 1.00 8.52 104 THR A CA 1
ATOM 814 C C . THR A 1 104 ? 10.967 10.375 -10.542 1.00 8.28 104 THR A C 1
ATOM 815 O O . THR A 1 104 ? 10.741 10.400 -9.332 1.00 7.66 104 THR A O 1
ATOM 819 N N . HIS A 1 105 ? 12.192 10.449 -11.055 1.00 7.95 105 HIS A N 1
ATOM 820 C CA . HIS A 1 105 ? 13.352 10.598 -10.192 1.00 8.76 105 HIS A CA 1
ATOM 821 C C . HIS A 1 105 ? 13.233 11.946 -9.487 1.00 7.85 105 HIS A C 1
ATOM 822 O O . HIS A 1 105 ? 13.689 12.106 -8.358 1.00 9.50 105 HIS A O 1
ATOM 829 N N . GLY A 1 106 ? 12.606 12.907 -10.164 1.00 8.59 106 GLY A N 1
ATOM 830 C CA . GLY A 1 106 ? 12.422 14.227 -9.589 1.00 8.43 106 GLY A CA 1
ATOM 831 C C . GLY A 1 106 ? 11.640 14.147 -8.293 1.00 7.45 106 GLY A C 1
ATOM 832 O O . GLY A 1 106 ? 11.988 14.794 -7.305 1.00 8.42 106 GLY A O 1
ATOM 833 N N . SER A 1 107 ? 10.581 13.345 -8.298 1.00 7.80 107 SER A N 1
ATOM 834 C CA . SER A 1 107 ? 9.749 13.172 -7.110 1.00 8.11 107 SER A CA 1
ATOM 835 C C . SER A 1 107 ? 10.555 12.565 -5.965 1.00 8.16 107 SER A C 1
ATOM 836 O O . SER A 1 107 ? 10.507 13.053 -4.833 1.00 7.99 107 SER A O 1
ATOM 839 N N . TYR A 1 108 ? 11.281 11.492 -6.262 1.00 7.34 108 TYR A N 1
ATOM 840 C CA . TYR A 1 108 ? 12.099 10.829 -5.254 1.00 7.26 108 TYR A CA 1
ATOM 841 C C . TYR A 1 108 ? 13.167 11.786 -4.729 1.00 8.21 108 TYR A C 1
ATOM 842 O O . TYR A 1 108 ? 13.401 11.878 -3.522 1.00 7.52 108 TYR A O 1
ATOM 851 N N . ASN A 1 109 ? 13.813 12.506 -5.640 1.00 7.86 109 ASN A N 1
ATOM 852 C CA . ASN A 1 109 ? 14.858 13.435 -5.244 1.00 8.87 109 ASN A CA 1
ATOM 853 C C . ASN A 1 109 ? 14.315 14.617 -4.446 1.00 8.38 109 ASN A C 1
ATOM 854 O O . ASN A 1 109 ? 14.985 15.119 -3.543 1.00 9.21 109 ASN A O 1
ATOM 859 N N . ASP A 1 110 ? 13.101 15.057 -4.762 1.00 8.78 110 ASP A N 1
ATOM 860 C CA . ASP A 1 110 ? 12.510 16.168 -4.030 1.00 8.73 110 ASP A CA 1
ATOM 861 C C . ASP A 1 110 ? 12.252 15.750 -2.582 1.00 7.68 110 ASP A C 1
ATOM 862 O O . ASP A 1 110 ? 12.382 16.563 -1.666 1.00 9.12 110 ASP A O 1
ATOM 867 N N . LEU A 1 111 ? 11.889 14.485 -2.373 1.00 6.57 111 LEU A N 1
ATOM 868 C CA . LEU A 1 111 ? 11.649 13.998 -1.020 1.00 6.76 111 LEU A CA 1
ATOM 869 C C . LEU A 1 111 ? 12.984 13.990 -0.275 1.00 6.42 111 LEU A C 1
ATOM 870 O O . LEU A 1 111 ? 13.052 14.352 0.895 1.00 7.20 111 LEU A O 1
ATOM 875 N N . ARG A 1 112 ? 14.042 13.570 -0.961 1.00 6.50 112 ARG A N 1
ATOM 876 C CA . ARG A 1 112 ? 15.369 13.548 -0.356 1.00 7.18 112 ARG A CA 1
ATOM 877 C C . ARG A 1 112 ? 15.724 14.948 0.133 1.00 7.25 112 ARG A C 1
ATOM 878 O O . ARG A 1 112 ? 16.283 15.118 1.222 1.00 7.29 112 ARG A O 1
ATOM 886 N N . GLY A 1 113 ? 15.389 15.948 -0.677 1.00 8.47 113 GLY A N 1
ATOM 887 C CA . GLY A 1 113 ? 15.682 17.327 -0.331 1.00 8.82 113 GLY A CA 1
ATOM 888 C C . GLY A 1 113 ? 14.899 17.844 0.858 1.00 7.90 113 GLY A C 1
ATOM 889 O O . GLY A 1 113 ? 15.419 18.617 1.660 1.00 7.86 113 GLY A O 1
ATOM 890 N N . VAL A 1 114 ? 13.638 17.442 0.968 1.00 7.50 114 VAL A N 1
ATOM 891 C CA . VAL A 1 114 ? 12.821 17.878 2.095 1.00 7.50 114 VAL A CA 1
ATOM 892 C C . VAL A 1 114 ? 13.430 17.307 3.375 1.00 7.83 114 VAL A C 1
ATOM 893 O O . VAL A 1 114 ? 13.509 17.991 4.398 1.00 8.19 114 VAL A O 1
ATOM 897 N N . ILE A 1 115 ? 13.861 16.050 3.314 1.00 8.40 115 ILE A N 1
ATOM 898 C CA . ILE A 1 115 ? 14.481 15.407 4.470 1.00 8.25 115 ILE A CA 1
ATOM 899 C C . ILE A 1 115 ? 15.768 16.138 4.852 1.00 8.66 115 ILE A C 1
ATOM 900 O O . ILE A 1 115 ? 15.991 16.440 6.027 1.00 9.30 115 ILE A O 1
ATOM 905 N N . TYR A 1 116 ? 16.605 16.439 3.862 1.00 7.13 116 TYR A N 1
ATOM 906 C CA . TYR A 1 116 ? 17.861 17.138 4.131 1.00 7.82 116 TYR A CA 1
ATOM 907 C C . TYR A 1 116 ? 17.612 18.493 4.786 1.00 7.52 116 TYR A C 1
ATOM 908 O O . TYR A 1 116 ? 18.269 18.853 5.764 1.00 7.43 116 TYR A O 1
ATOM 917 N N . ASP A 1 117 ? 16.661 19.248 4.243 1.00 10.31 117 ASP A N 1
ATOM 918 C CA . ASP A 1 117 ? 16.354 20.564 4.782 1.00 12.16 117 ASP A CA 1
ATOM 919 C C . ASP A 1 117 ? 15.890 20.495 6.232 1.00 12.92 117 ASP A C 1
ATOM 920 O O . ASP A 1 117 ? 16.196 21.384 7.029 1.00 14.98 117 ASP A O 1
ATOM 925 N N . SER A 1 118 ? 15.161 19.439 6.579 1.00 10.40 118 SER A N 1
ATOM 926 C CA . SER A 1 118 ? 14.651 19.299 7.942 1.00 10.77 118 SER A CA 1
ATOM 927 C C . SER A 1 118 ? 15.740 18.976 8.960 1.00 10.53 118 SER A C 1
ATOM 928 O O . SER A 1 118 ? 15.616 19.310 10.144 1.00 11.57 118 SER A O 1
ATOM 931 N N . MET A 1 119 ? 16.807 18.3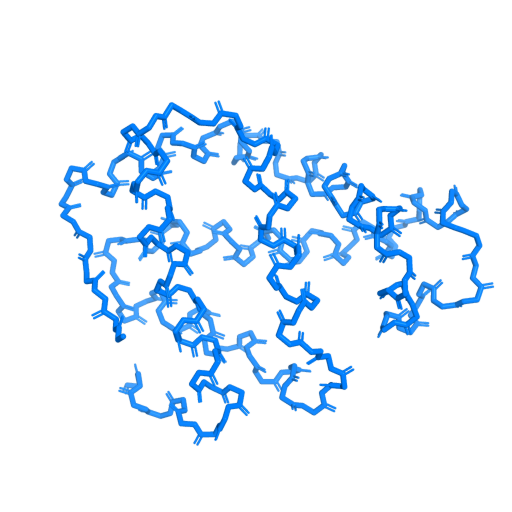36 8.495 1.00 9.15 119 MET A N 1
ATOM 932 C CA . MET A 1 119 ? 17.903 17.947 9.381 1.00 8.73 119 MET A CA 1
ATOM 933 C C . MET A 1 119 ? 18.885 19.054 9.758 1.00 10.14 119 MET A C 1
ATOM 934 O O . MET A 1 119 ? 19.586 18.945 10.769 1.00 10.09 119 MET A O 1
ATOM 939 N N . HIS A 1 120 ? 18.932 20.109 8.948 1.00 13.19 120 HIS A N 1
ATOM 940 C CA . HIS A 1 120 ? 19.812 21.252 9.227 1.00 15.82 120 HIS A CA 1
ATOM 941 C C . HIS A 1 120 ? 21.202 20.799 9.675 1.00 13.58 120 HIS A C 1
ATOM 942 O O . HIS A 1 120 ? 21.725 21.275 10.698 1.00 14.28 120 HIS A O 1
ATOM 949 N N . LEU A 1 121 ? 21.818 19.908 8.904 1.00 9.89 121 LEU A N 1
ATOM 950 C CA . LEU A 1 121 ? 23.139 19.375 9.254 1.00 8.48 121 LEU A CA 1
ATOM 951 C C . LEU A 1 121 ? 24.323 20.271 8.936 1.00 8.21 121 LEU A C 1
ATOM 952 O O . LEU A 1 121 ? 24.280 21.060 7.994 1.00 9.50 121 LEU A O 1
ATOM 957 N N . ASP A 1 122 ? 25.385 20.172 9.731 1.00 8.89 122 ASP A N 1
ATOM 958 C CA . ASP A 1 122 ? 26.575 20.957 9.432 1.00 9.22 122 ASP A CA 1
ATOM 959 C C . ASP A 1 122 ? 27.232 20.213 8.263 1.00 9.59 122 ASP A C 1
ATOM 960 O O . ASP A 1 122 ? 26.793 19.121 7.898 1.00 8.29 122 ASP A O 1
ATOM 965 N N . SER A 1 123 ? 28.270 20.791 7.674 1.00 9.49 123 SER A N 1
ATOM 966 C CA . SER A 1 123 ? 28.876 20.156 6.508 1.00 9.60 123 SER A CA 1
ATOM 967 C C . SER A 1 123 ? 29.553 18.802 6.729 1.00 8.51 123 SER A C 1
ATOM 968 O O . SER A 1 123 ? 29.586 17.976 5.820 1.00 9.06 123 SER A O 1
ATOM 971 N N . THR A 1 124 ? 30.092 18.561 7.920 1.00 8.51 124 THR A N 1
ATOM 972 C CA . THR A 1 124 ? 30.734 17.273 8.170 1.00 8.41 124 THR A CA 1
ATOM 973 C C . THR A 1 124 ? 29.684 16.167 8.214 1.00 7.50 124 THR A C 1
ATOM 974 O O . THR A 1 124 ? 29.851 15.122 7.584 1.00 7.74 124 THR A O 1
ATOM 978 N N . HIS A 1 125 ? 28.610 16.381 8.972 1.00 7.15 125 HIS A N 1
ATOM 979 C CA . HIS A 1 125 ? 27.553 15.377 9.037 1.00 7.14 125 HIS A CA 1
ATOM 980 C C . HIS A 1 125 ? 26.802 15.333 7.711 1.00 6.63 125 HIS A C 1
ATOM 981 O O . HIS A 1 125 ? 26.350 14.272 7.276 1.00 6.33 125 HIS A O 1
ATOM 988 N N . GLY A 1 126 ? 26.683 16.489 7.064 1.00 7.29 126 GLY A N 1
ATOM 989 C CA . GLY A 1 126 ? 25.985 16.552 5.793 1.00 5.89 126 GLY A CA 1
ATOM 990 C C . GLY A 1 126 ? 26.679 15.740 4.715 1.00 6.26 126 GLY A C 1
ATOM 991 O O . GLY A 1 126 ? 26.028 15.081 3.905 1.00 6.67 126 GLY A O 1
ATOM 992 N N . ALA A 1 127 ? 28.006 15.787 4.701 1.00 5.63 127 ALA A N 1
ATOM 993 C CA . ALA A 1 127 ? 28.772 15.044 3.708 1.00 5.86 127 ALA A CA 1
ATOM 994 C C . ALA A 1 127 ? 28.552 13.551 3.888 1.00 6.45 127 ALA A C 1
ATOM 995 O O . ALA A 1 127 ? 28.332 12.825 2.914 1.00 6.81 127 ALA A O 1
ATOM 997 N N . ALA A 1 128 ? 28.608 13.101 5.138 1.00 5.74 128 ALA A N 1
ATOM 998 C CA . ALA A 1 128 ? 28.416 11.688 5.454 1.00 6.37 128 ALA A CA 1
ATOM 999 C C . ALA A 1 128 ? 26.991 11.276 5.102 1.00 5.49 128 ALA A C 1
ATOM 1000 O O . ALA A 1 128 ? 26.763 10.212 4.526 1.00 5.42 128 ALA A O 1
ATOM 1002 N N . TRP A 1 129 ? 26.033 12.129 5.448 1.00 4.59 129 TRP A N 1
ATOM 1003 C CA . TRP A 1 129 ? 24.637 11.850 5.152 1.00 4.86 129 TRP A CA 1
ATOM 1004 C C . TRP A 1 129 ? 24.428 11.711 3.643 1.00 4.85 129 TRP A C 1
ATOM 1005 O O . TRP A 1 129 ? 23.785 10.767 3.180 1.00 5.78 129 TRP A O 1
ATOM 1016 N N . ASN A 1 130 ? 24.977 12.650 2.875 1.00 5.89 130 ASN A N 1
ATOM 1017 C CA . ASN A 1 130 ? 24.831 12.616 1.425 1.00 6.26 130 ASN A CA 1
ATOM 1018 C C . ASN A 1 130 ? 25.541 11.428 0.794 1.00 7.19 130 ASN A C 1
ATOM 1019 O O . ASN A 1 130 ? 25.170 10.980 -0.290 1.00 6.47 130 ASN A O 1
ATOM 1024 N N . LYS A 1 131 ? 26.566 10.911 1.463 1.00 6.00 131 LYS A N 1
ATOM 1025 C CA . LYS A 1 131 ? 27.256 9.743 0.937 1.00 7.44 131 LYS A CA 1
ATOM 1026 C C . LYS A 1 131 ? 26.305 8.557 1.073 1.00 7.00 131 LYS A C 1
ATOM 1027 O O . LYS A 1 131 ? 26.173 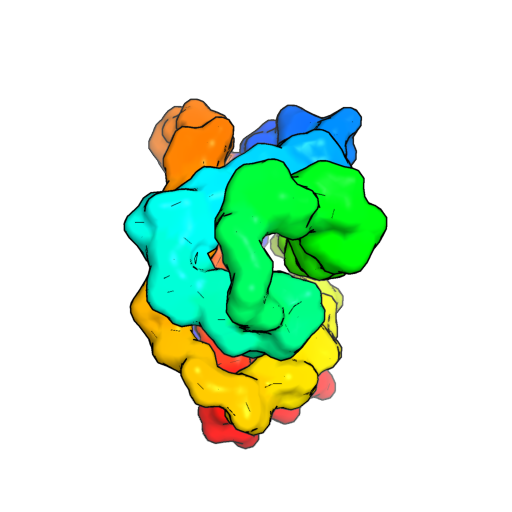7.734 0.158 1.00 6.55 131 LYS A O 1
ATOM 1033 N N . MET A 1 132 ? 25.631 8.472 2.217 1.00 7.79 132 MET A N 1
ATOM 1034 C CA . MET A 1 132 ? 24.696 7.383 2.453 1.00 7.60 132 MET A CA 1
ATOM 1035 C C . MET A 1 132 ? 23.495 7.518 1.516 1.00 7.87 132 MET A C 1
ATOM 1036 O O . MET A 1 132 ? 23.023 6.528 0.953 1.00 8.35 132 MET A O 1
ATOM 1041 N N . MET A 1 133 ? 23.010 8.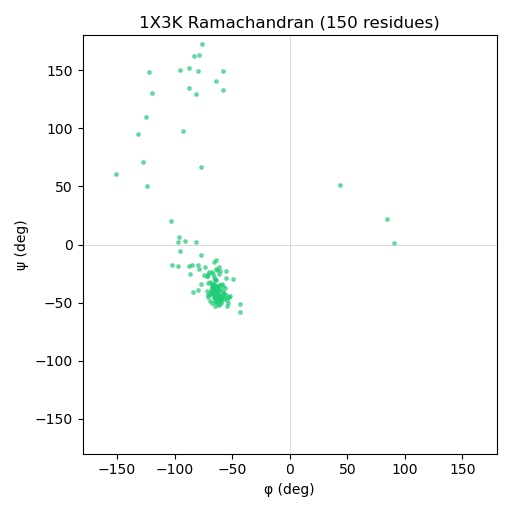744 1.334 1.00 6.34 133 MET A N 1
ATOM 1042 C CA . MET A 1 133 ? 21.871 8.953 0.456 1.00 6.60 133 MET A CA 1
ATOM 1043 C C . MET A 1 133 ? 22.218 8.685 -1.000 1.00 6.38 133 MET A C 1
ATOM 1044 O O . MET A 1 133 ? 21.377 8.205 -1.763 1.00 5.96 133 MET A O 1
ATOM 1049 N N . ASP A 1 134 ? 23.452 8.997 -1.393 1.00 6.02 134 ASP A N 1
ATOM 1050 C CA . ASP A 1 134 ? 23.859 8.729 -2.767 1.00 5.78 134 ASP A CA 1
ATOM 1051 C C . ASP A 1 134 ? 23.874 7.216 -2.958 1.00 5.51 134 ASP A C 1
ATOM 1052 O O . ASP A 1 134 ? 23.537 6.716 -4.031 1.00 7.29 134 ASP A O 1
ATOM 1057 N N . ASN A 1 135 ? 24.260 6.488 -1.911 1.00 6.06 135 ASN A N 1
ATOM 1058 C CA . ASN A 1 135 ? 24.260 5.031 -1.987 1.00 6.13 135 ASN A CA 1
ATOM 1059 C C . ASN A 1 135 ? 22.820 4.546 -2.052 1.00 5.94 135 ASN A C 1
ATOM 1060 O O . ASN A 1 135 ? 22.495 3.642 -2.817 1.00 6.22 135 ASN A O 1
ATOM 1065 N N . PHE A 1 136 ? 21.958 5.152 -1.242 1.00 5.94 136 PHE A N 1
ATOM 1066 C CA . PHE A 1 136 ? 20.549 4.784 -1.212 1.00 7.05 136 PHE A CA 1
ATOM 1067 C C . PHE A 1 136 ? 19.951 4.856 -2.614 1.00 7.01 136 PHE A C 1
ATOM 1068 O O . PHE A 1 136 ? 19.345 3.903 -3.102 1.00 7.25 136 PHE A O 1
ATOM 1076 N N . PHE A 1 137 ? 20.126 5.996 -3.268 1.00 7.53 137 PHE A N 1
ATOM 1077 C CA . PHE A 1 137 ? 19.564 6.157 -4.596 1.00 6.77 137 PHE A CA 1
ATOM 1078 C C . PHE A 1 137 ? 20.259 5.367 -5.690 1.00 7.95 137 PHE A C 1
ATOM 1079 O O . PHE A 1 137 ? 19.631 5.012 -6.684 1.00 8.84 137 PHE A O 1
ATOM 1087 N N . TYR A 1 138 ? 21.543 5.067 -5.515 1.00 7.19 138 TYR A N 1
ATOM 1088 C CA . TYR A 1 138 ? 22.225 4.259 -6.517 1.00 7.75 138 TYR A CA 1
ATOM 1089 C C . TYR A 1 138 ? 21.548 2.890 -6.518 1.00 7.58 138 TYR A C 1
ATOM 1090 O O . TYR A 1 138 ? 21.184 2.357 -7.566 1.00 7.44 138 TYR A O 1
ATOM 1099 N N . VAL A 1 139 ? 21.381 2.325 -5.328 1.00 7.53 139 VAL A N 1
ATOM 1100 C CA . VAL A 1 139 ? 20.754 1.019 -5.190 1.00 7.14 139 VAL A CA 1
ATOM 1101 C C . VAL A 1 139 ? 19.293 1.060 -5.621 1.00 7.36 139 VAL A C 1
ATOM 1102 O O . VAL A 1 139 ? 18.834 0.204 -6.369 1.00 7.27 139 VAL A O 1
ATOM 1106 N N . PHE A 1 140 ? 18.571 2.072 -5.158 1.00 5.94 140 PHE A N 1
ATOM 1107 C CA . PHE A 1 140 ? 17.160 2.207 -5.481 1.00 6.36 140 PHE A CA 1
ATOM 1108 C C . PHE A 1 140 ? 16.931 2.312 -6.986 1.00 5.67 140 PHE A C 1
ATOM 1109 O O . PHE A 1 140 ? 16.112 1.582 -7.546 1.00 6.78 140 PHE A O 1
ATOM 1117 N N . TYR A 1 141 ? 17.654 3.211 -7.645 1.00 6.09 141 TYR A N 1
ATOM 1118 C CA . TYR A 1 141 ? 17.485 3.377 -9.083 1.00 6.94 141 TYR A CA 1
ATOM 1119 C C . TYR A 1 141 ? 17.964 2.172 -9.885 1.00 7.74 141 TYR A C 1
ATOM 1120 O O . TYR A 1 141 ? 17.373 1.836 -10.913 1.00 8.79 141 TYR A O 1
ATOM 1129 N N . GLU A 1 142 ? 19.030 1.518 -9.431 1.00 8.68 142 GLU A N 1
ATOM 1130 C CA . GLU A 1 142 ? 19.503 0.334 -10.142 1.00 8.90 142 GLU A CA 1
ATOM 1131 C C . GLU A 1 142 ? 18.395 -0.712 -10.070 1.00 9.89 142 GLU A C 1
ATOM 1132 O O . GLU A 1 142 ? 18.120 -1.413 -11.044 1.00 10.17 142 GLU A O 1
ATOM 1138 N N . CYS A 1 143 ? 17.743 -0.801 -8.915 1.00 10.01 143 CYS A N 1
ATOM 1139 C CA . CYS A 1 143 ? 16.663 -1.761 -8.737 1.00 10.29 143 CYS A CA 1
ATOM 1140 C C . CYS A 1 143 ? 15.437 -1.399 -9.581 1.00 10.90 143 CYS A C 1
ATOM 1141 O O . CYS A 1 143 ? 14.807 -2.279 -10.171 1.00 11.56 143 CYS A O 1
ATOM 1144 N N . LEU A 1 144 ? 15.107 -0.113 -9.664 1.00 10.84 144 LEU A N 1
ATOM 1145 C CA . LEU A 1 144 ? 13.961 0.300 -10.475 1.00 11.61 144 LEU A CA 1
ATOM 1146 C C . LEU A 1 144 ? 14.239 -0.010 -11.942 1.00 12.09 144 LEU A C 1
ATOM 1147 O O . LEU A 1 144 ? 13.317 -0.290 -12.711 1.00 12.92 144 LEU A O 1
ATOM 1152 N N . ASP A 1 145 ? 15.514 0.044 -12.321 1.00 14.05 145 ASP A N 1
ATOM 1153 C CA . ASP A 1 145 ? 15.930 -0.224 -13.695 1.00 14.89 145 ASP A CA 1
ATOM 1154 C C . ASP A 1 145 ? 16.052 -1.716 -14.008 1.00 15.96 145 ASP A C 1
ATOM 1155 O O . ASP A 1 145 ? 16.448 -2.092 -15.112 1.00 16.41 145 ASP A O 1
ATOM 1160 N N . GLY A 1 146 ? 15.729 -2.562 -13.034 1.00 15.16 146 GLY A N 1
ATOM 1161 C CA . GLY A 1 146 ? 15.800 -3.998 -13.251 1.00 16.06 146 GLY A CA 1
ATOM 1162 C C . GLY A 1 146 ? 17.171 -4.623 -13.048 1.00 16.32 146 GLY A C 1
ATOM 1163 O O . GLY A 1 146 ? 17.446 -5.703 -13.568 1.00 16.93 146 GLY A O 1
ATOM 1164 N N . ARG A 1 147 ? 18.033 -3.951 -12.292 1.00 14.51 147 ARG A N 1
ATOM 1165 C CA . ARG A 1 147 ? 19.373 -4.460 -12.022 1.00 14.32 147 ARG A CA 1
ATOM 1166 C C . ARG A 1 147 ? 19.589 -4.543 -10.510 1.00 14.24 147 ARG A C 1
ATOM 1167 O O . ARG A 1 147 ? 20.594 -4.067 -9.986 1.00 15.70 147 ARG A O 1
ATOM 1175 N N . CYS A 1 148 ? 18.640 -5.164 -9.822 1.00 13.91 148 CYS A N 1
ATOM 1176 C CA . CYS A 1 148 ? 18.694 -5.303 -8.370 1.00 14.54 148 CYS A CA 1
ATOM 1177 C C . CYS A 1 148 ? 19.489 -6.529 -7.933 1.00 16.30 148 CYS A C 1
ATOM 1178 O O . CYS A 1 148 ? 20.033 -6.564 -6.828 1.00 16.64 148 CYS A O 1
ATOM 1181 N N . SER A 1 149 ? 19.555 -7.534 -8.801 1.00 18.75 149 SER A N 1
ATOM 1182 C CA . SER A 1 149 ? 20.273 -8.769 -8.466 1.00 20.37 149 SER A CA 1
ATOM 1183 C C . SER A 1 149 ? 21.767 -8.587 -8.198 1.00 20.18 149 SER A C 1
ATOM 1184 O O . SER A 1 149 ? 22.393 -9.441 -7.569 1.00 20.72 149 SER A O 1
ATOM 1187 N N . GLN A 1 150 ? 22.338 -7.481 -8.663 1.00 18.15 150 GLN A N 1
ATOM 1188 C CA . GLN A 1 150 ? 23.757 -7.220 -8.455 1.00 18.42 150 GLN A CA 1
ATOM 1189 C C . GLN A 1 150 ? 24.090 -7.076 -6.976 1.00 18.67 150 GLN A C 1
ATOM 1190 O O . GLN A 1 150 ? 25.239 -7.259 -6.574 1.00 18.38 150 GLN A O 1
ATOM 1196 N N . PHE A 1 151 ? 23.082 -6.756 -6.169 1.00 15.76 151 PHE A N 1
ATOM 1197 C CA . PHE A 1 151 ? 23.280 -6.566 -4.732 1.00 15.69 151 PHE A CA 1
ATOM 1198 C C . PHE A 1 151 ? 22.984 -7.816 -3.918 1.00 17.27 151 PHE A C 1
ATOM 1199 O O . PHE A 1 151 ? 23.212 -7.847 -2.709 1.00 16.71 151 PHE A O 1
ATOM 1207 N N . SER A 1 152 ? 22.486 -8.859 -4.574 1.00 45.94 152 SER A N 1
ATOM 1208 C CA . SER A 1 152 ? 22.143 -10.104 -3.904 1.00 48.98 152 SER A CA 1
ATOM 1209 C C . SER A 1 152 ? 23.350 -10.871 -3.373 1.00 49.95 152 SER A C 1
ATOM 1210 O O . SER A 1 152 ? 23.388 -12.097 -3.590 1.00 37.31 152 SER A O 1
#

Radius of gyration: 15.33 Å; Cα contacts (8 Å, |Δi|>4): 143; chains: 1; bounding box: 43×32×32 Å

InterPro domains:
  IPR000971 Globin [PF00042] (31-138)
  IPR000971 Globin [PS01033] (4-152)
  IPR009050 Globin-like superfamily [SSF46458] (12-143)
  IPR012292 Globin/Protoglobin [G3DSA:1.10.490.10] (6-152)
  IPR044399 Myoglobin-like, M family globin domain [cd01040] (13-140)

Foldseek 3Di:
DQDADDPVLLVLQCVLCVVCVVVVLVVLLVLLLVLCVVVVVCQVLPVVRPPDDSVVCSPPVVSSVVSNVVSVLVVQLSVCSNPQLSNLVSLLVVLVVCLPRPDDVCSVVSSVVSVLVVSPDDVSSSVSNVSSVVNSVVSNVCNSVVNNVVSD